Protein AF-A0A940AGM5-F1 (afdb_monomer)

Sequence (43 aa):
MAKCEEKCEVYSRVCGYFRP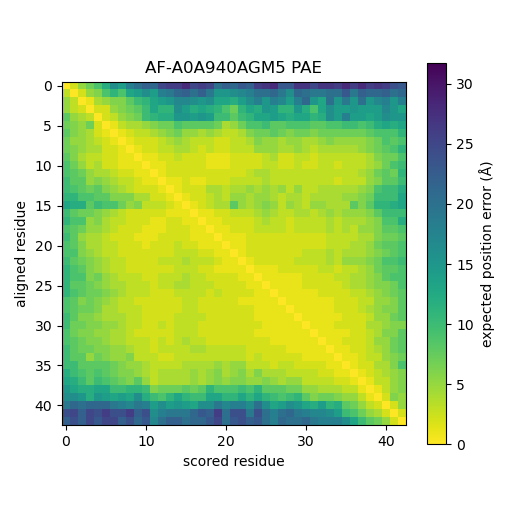VSNWNHGKKEEFKERKTFKVKGK

Mean predicted aligned error: 6.27 Å

Structure (mmCIF, N/CA/C/O backbone):
data_AF-A0A940AGM5-F1
#
_entry.id   AF-A0A940AGM5-F1
#
loop_
_atom_site.group_PDB
_atom_site.id
_atom_site.type_symbo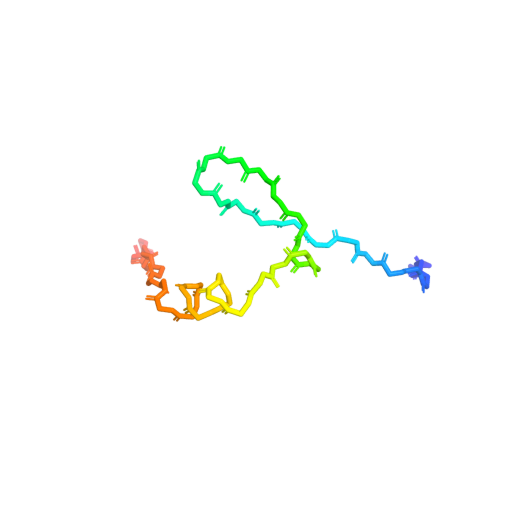l
_atom_site.label_atom_id
_atom_site.label_alt_id
_atom_site.label_comp_id
_atom_site.label_asym_id
_atom_site.label_entity_id
_atom_site.label_seq_id
_atom_site.pdbx_PDB_ins_code
_atom_site.Cartn_x
_atom_site.Cartn_y
_atom_site.Cartn_z
_atom_site.occupancy
_atom_site.B_iso_or_equiv
_atom_site.auth_seq_id
_atom_site.auth_comp_id
_atom_site.auth_asym_id
_atom_site.auth_atom_id
_atom_site.pdbx_PDB_model_num
ATOM 1 N N . MET A 1 1 ? -0.399 -22.372 -18.846 1.00 60.78 1 MET A N 1
ATOM 2 C CA . MET A 1 1 ? -0.289 -20.908 -18.665 1.00 60.78 1 MET A CA 1
ATOM 3 C C . MET A 1 1 ? 1.189 -20.582 -18.538 1.00 60.78 1 MET A C 1
ATOM 5 O O . MET A 1 1 ? 1.792 -21.015 -17.566 1.00 60.78 1 MET A O 1
ATOM 9 N N . ALA A 1 2 ? 1.791 -19.936 -19.539 1.00 76.25 2 ALA A N 1
ATOM 10 C CA . ALA A 1 2 ? 3.184 -19.506 -19.446 1.00 76.25 2 ALA A CA 1
ATOM 11 C C . ALA A 1 2 ? 3.281 -18.420 -18.363 1.00 76.25 2 ALA A C 1
ATOM 13 O O . ALA A 1 2 ? 2.612 -17.392 -18.458 1.00 76.25 2 ALA A O 1
ATOM 14 N N . LYS A 1 3 ? 4.032 -18.687 -17.293 1.00 77.44 3 LYS A N 1
ATOM 15 C CA . LYS A 1 3 ? 4.294 -17.712 -16.234 1.00 77.44 3 LYS A CA 1
ATOM 16 C C . LYS A 1 3 ? 5.517 -16.912 -16.663 1.00 77.44 3 LYS A C 1
ATOM 18 O O . LYS A 1 3 ? 6.578 -17.495 -16.836 1.00 77.44 3 LYS A O 1
ATOM 23 N N . CYS A 1 4 ? 5.352 -15.607 -16.854 1.00 81.69 4 CYS A N 1
ATOM 24 C CA . CYS A 1 4 ? 6.487 -14.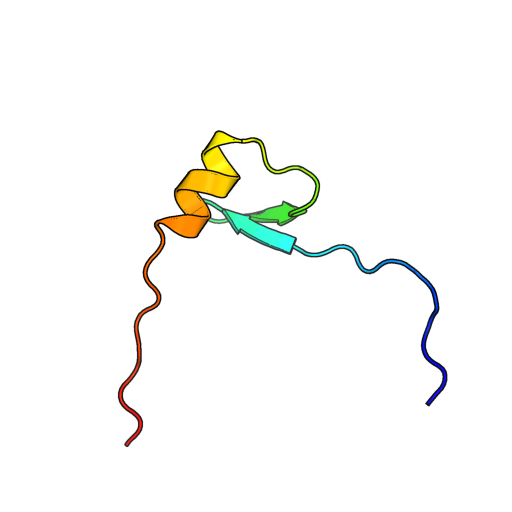717 -17.063 1.00 81.69 4 CYS A CA 1
ATOM 25 C C . CYS A 1 4 ? 7.384 -14.771 -15.811 1.00 81.69 4 CYS A C 1
ATOM 27 O O . CYS A 1 4 ? 6.889 -14.602 -14.695 1.00 81.69 4 CYS A O 1
ATOM 29 N N . GLU A 1 5 ? 8.672 -15.075 -15.983 1.00 84.44 5 GLU A N 1
ATOM 30 C CA . GLU A 1 5 ? 9.655 -15.252 -14.896 1.00 84.44 5 GLU A CA 1
ATOM 31 C C . GLU A 1 5 ? 10.209 -13.917 -14.365 1.00 84.44 5 GLU A C 1
ATOM 33 O O . GLU A 1 5 ? 11.131 -13.880 -13.550 1.00 84.44 5 GLU A O 1
ATOM 38 N N . GLU A 1 6 ? 9.629 -12.802 -14.802 1.00 87.25 6 GLU A N 1
ATOM 39 C CA . GLU A 1 6 ? 10.059 -11.464 -14.427 1.00 87.25 6 GLU A CA 1
ATOM 40 C C . GLU A 1 6 ? 9.462 -10.998 -13.092 1.00 87.25 6 GLU A C 1
ATOM 42 O O . GLU A 1 6 ? 8.365 -11.381 -12.670 1.00 87.25 6 GLU A O 1
ATOM 47 N N . LYS A 1 7 ? 10.203 -10.123 -12.404 1.00 87.56 7 LYS A N 1
ATOM 48 C CA . LYS A 1 7 ? 9.750 -9.532 -11.143 1.00 87.56 7 LYS A CA 1
ATOM 49 C C . LYS A 1 7 ? 8.653 -8.510 -11.422 1.00 87.56 7 LYS A C 1
ATOM 51 O O . LYS A 1 7 ? 8.866 -7.538 -12.136 1.00 87.56 7 LYS A O 1
ATOM 56 N N . CYS A 1 8 ? 7.499 -8.696 -10.792 1.00 90.56 8 CYS A N 1
ATOM 57 C CA . CYS A 1 8 ? 6.423 -7.715 -10.837 1.00 90.56 8 CYS A CA 1
ATOM 58 C C . CYS A 1 8 ? 6.724 -6.552 -9.886 1.00 90.56 8 CYS A C 1
ATOM 60 O O . CYS A 1 8 ? 7.014 -6.767 -8.706 1.00 90.56 8 CYS A O 1
ATOM 62 N N . GLU A 1 9 ? 6.606 -5.320 -10.377 1.00 92.19 9 GLU A N 1
ATOM 63 C CA . GLU A 1 9 ? 6.691 -4.141 -9.523 1.00 92.19 9 GLU A CA 1
ATOM 64 C C . GLU A 1 9 ? 5.349 -3.893 -8.826 1.00 92.19 9 GLU A C 1
ATOM 66 O O . GLU A 1 9 ? 4.307 -3.739 -9.463 1.00 92.19 9 GLU A O 1
ATOM 71 N N . VAL A 1 10 ? 5.366 -3.875 -7.492 1.00 93.81 10 VAL A N 1
ATOM 72 C CA . VAL A 1 10 ? 4.155 -3.722 -6.679 1.00 93.81 10 VAL A CA 1
ATOM 73 C C . VAL A 1 10 ? 4.002 -2.268 -6.254 1.00 93.81 10 VAL A C 1
ATOM 75 O O . VAL A 1 10 ? 4.902 -1.690 -5.641 1.00 93.81 10 VAL A O 1
ATOM 78 N N . TYR A 1 11 ? 2.834 -1.693 -6.529 1.00 94.50 11 TYR A N 1
ATOM 79 C CA . TYR A 1 11 ? 2.482 -0.325 -6.158 1.00 94.50 11 TYR A CA 1
ATOM 80 C C . TYR A 1 11 ? 1.444 -0.303 -5.043 1.00 94.50 11 TYR A C 1
ATOM 82 O O . TYR A 1 11 ? 0.566 -1.160 -4.960 1.00 94.50 11 TYR A O 1
ATOM 90 N N . SER A 1 12 ? 1.521 0.719 -4.194 1.00 92.50 12 SER A N 1
ATOM 91 C CA . SER A 1 12 ? 0.536 0.957 -3.142 1.00 92.50 12 SER A CA 1
ATOM 92 C C . SER A 1 12 ? 0.227 2.446 -3.015 1.00 92.50 12 SER A C 1
ATOM 94 O O . SER A 1 12 ? 1.049 3.304 -3.351 1.00 92.50 12 SER A O 1
ATOM 96 N N . ARG A 1 13 ? -0.992 2.764 -2.571 1.00 93.12 13 ARG A N 1
ATOM 97 C CA . ARG A 1 13 ? -1.462 4.143 -2.416 1.00 93.12 13 ARG A CA 1
ATOM 98 C C . ARG A 1 13 ? -0.986 4.724 -1.082 1.00 93.12 13 ARG A C 1
ATOM 100 O O . ARG A 1 13 ? -1.289 4.199 -0.006 1.00 93.12 13 ARG A O 1
ATOM 107 N N . VAL A 1 14 ? -0.281 5.849 -1.153 1.00 91.38 14 VAL A N 1
ATOM 108 C CA . VAL A 1 14 ? 0.250 6.598 -0.007 1.00 91.38 14 VAL A CA 1
ATOM 109 C C . VAL A 1 14 ? -0.196 8.054 -0.134 1.00 91.38 14 VAL A C 1
ATOM 111 O O . VAL A 1 14 ? 0.081 8.683 -1.147 1.00 91.38 14 VAL A O 1
ATOM 114 N N . CYS A 1 15 ? -0.909 8.584 0.869 1.00 87.38 15 CYS A N 1
ATOM 115 C CA . CYS A 1 15 ? -1.336 9.995 0.930 1.00 87.38 15 CYS A CA 1
ATOM 116 C C . CYS A 1 15 ? -1.952 10.549 -0.378 1.00 87.38 15 CYS A C 1
ATOM 118 O O . CYS A 1 15 ? -1.735 11.702 -0.725 1.00 87.38 15 CYS A O 1
ATOM 120 N N . GLY A 1 16 ? -2.703 9.724 -1.118 1.00 90.56 16 GLY A N 1
ATOM 121 C CA . GLY A 1 16 ? -3.432 10.149 -2.319 1.00 90.56 16 GLY A CA 1
ATOM 122 C C . GLY A 1 16 ? -2.826 9.748 -3.670 1.00 90.56 16 GLY A C 1
ATOM 123 O O . GLY A 1 16 ? -3.558 9.787 -4.654 1.00 90.56 16 GLY A O 1
ATOM 124 N N . TYR A 1 17 ? -1.577 9.271 -3.739 1.00 92.69 17 TYR A N 1
ATOM 125 C CA . TYR A 1 17 ? -0.938 8.832 -4.994 1.00 92.69 17 TYR A CA 1
ATOM 126 C C . TYR A 1 17 ? -0.323 7.427 -4.889 1.00 92.69 17 TYR A C 1
ATOM 128 O O . TYR A 1 17 ? -0.173 6.883 -3.793 1.00 92.69 17 TYR A O 1
ATOM 136 N N . PHE A 1 18 ? 0.006 6.811 -6.028 1.00 94.50 18 PHE A N 1
ATOM 137 C CA . PHE A 1 18 ? 0.644 5.491 -6.077 1.00 94.50 18 PHE A CA 1
ATOM 138 C C . PHE A 1 18 ? 2.170 5.608 -6.013 1.00 94.50 18 PHE A C 1
ATOM 140 O O . PHE A 1 18 ? 2.770 6.382 -6.754 1.00 94.50 18 PHE A O 1
ATOM 147 N N . ARG A 1 19 ? 2.799 4.818 -5.139 1.00 93.12 19 ARG A N 1
ATOM 148 C CA . ARG A 1 19 ? 4.258 4.732 -4.982 1.00 93.12 19 ARG A CA 1
ATOM 149 C C . ARG A 1 19 ? 4.695 3.262 -5.017 1.00 93.12 19 ARG A C 1
ATOM 151 O O . ARG A 1 19 ? 4.017 2.445 -4.381 1.00 93.12 19 ARG A O 1
ATOM 158 N N . PRO A 1 20 ? 5.811 2.913 -5.685 1.00 94.81 20 PRO A N 1
ATOM 159 C CA . PRO A 1 20 ? 6.323 1.547 -5.667 1.00 94.81 20 PRO A CA 1
ATOM 160 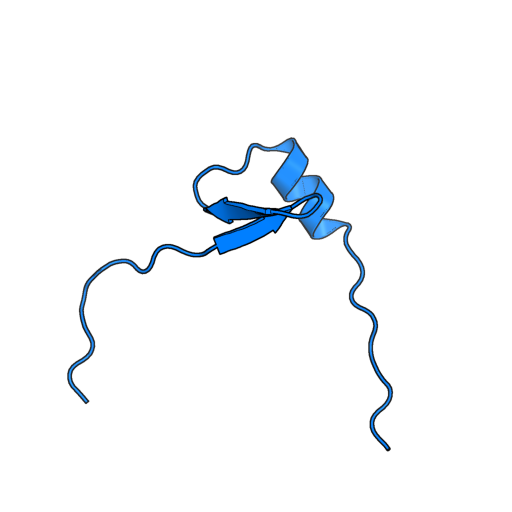C C . PRO A 1 20 ? 6.723 1.157 -4.242 1.00 94.81 20 PRO A C 1
ATOM 162 O O . PRO A 1 20 ? 7.387 1.920 -3.528 1.00 94.81 20 PRO A O 1
ATOM 165 N N . VAL A 1 21 ? 6.305 -0.034 -3.819 1.00 92.62 21 VAL A N 1
ATOM 166 C CA . VAL A 1 21 ? 6.547 -0.572 -2.470 1.00 92.62 21 VAL A CA 1
ATOM 167 C C . VAL A 1 21 ? 8.040 -0.799 -2.227 1.00 92.62 21 VAL A C 1
ATOM 169 O O . VAL A 1 21 ? 8.525 -0.614 -1.110 1.00 92.62 21 VAL A O 1
ATOM 172 N N . SER A 1 22 ? 8.794 -1.091 -3.289 1.00 93.12 22 SER A N 1
ATOM 173 C CA . SER A 1 22 ? 10.257 -1.188 -3.273 1.00 93.12 22 SER A CA 1
ATOM 174 C C . SER A 1 22 ? 10.935 0.075 -2.722 1.00 93.12 22 SER A C 1
ATOM 176 O O . SER A 1 22 ? 11.969 -0.021 -2.068 1.00 93.12 22 SER A O 1
ATOM 178 N N . ASN A 1 23 ? 10.319 1.253 -2.896 1.00 92.00 23 ASN A N 1
ATOM 179 C CA . ASN A 1 23 ? 10.894 2.553 -2.523 1.00 92.00 23 ASN A CA 1
ATOM 180 C C . ASN A 1 23 ? 10.366 3.078 -1.176 1.00 92.00 23 ASN A C 1
ATOM 182 O O . ASN A 1 23 ? 10.341 4.296 -0.939 1.00 92.00 23 ASN A O 1
ATOM 186 N N . TRP A 1 24 ? 9.858 2.196 -0.313 1.00 92.88 24 TRP A N 1
ATOM 187 C CA . TRP A 1 24 ? 9.391 2.559 1.024 1.00 92.88 24 TRP A CA 1
ATOM 188 C C . TRP A 1 24 ? 10.554 2.646 2.011 1.00 92.88 24 TRP A C 1
ATOM 190 O O . TRP A 1 24 ? 11.337 1.706 2.161 1.00 92.88 24 TRP A O 1
ATOM 200 N N . ASN A 1 25 ? 10.629 3.764 2.734 1.00 93.31 25 ASN A N 1
ATOM 201 C CA . ASN A 1 25 ? 11.551 3.916 3.857 1.00 93.31 25 ASN A CA 1
ATOM 202 C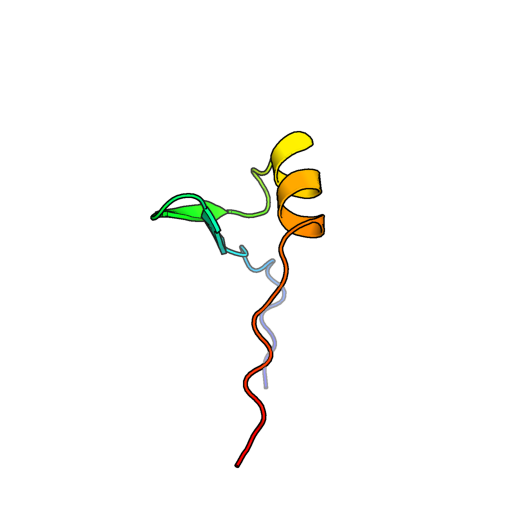 C . ASN A 1 25 ? 11.054 3.131 5.089 1.00 93.31 25 ASN A C 1
ATOM 204 O O . ASN A 1 25 ? 9.941 2.603 5.100 1.00 93.31 25 ASN A O 1
ATOM 208 N N . HIS A 1 26 ? 11.883 3.050 6.134 1.00 95.00 26 HIS A N 1
ATOM 209 C CA . HIS A 1 26 ? 11.550 2.300 7.349 1.00 95.00 26 HIS A CA 1
ATOM 210 C C . HIS A 1 26 ? 10.257 2.805 8.015 1.00 95.00 26 HIS A C 1
ATOM 212 O O . HIS A 1 26 ? 9.360 2.012 8.279 1.00 95.00 26 HIS A O 1
ATOM 218 N N . GLY A 1 27 ? 10.097 4.124 8.166 1.00 94.19 27 GLY A N 1
ATOM 219 C CA . GLY A 1 27 ? 8.902 4.709 8.786 1.00 94.19 27 GLY A CA 1
ATOM 220 C C . GLY A 1 27 ? 7.600 4.405 8.038 1.00 94.19 27 GLY A C 1
ATOM 221 O O . GLY A 1 27 ? 6.586 4.134 8.666 1.00 94.19 27 GLY A O 1
ATOM 222 N N . LYS A 1 28 ? 7.611 4.373 6.698 1.00 92.56 28 LYS A N 1
ATOM 223 C CA . LYS A 1 28 ? 6.421 4.014 5.905 1.00 92.56 28 LYS A CA 1
ATOM 224 C C . LYS A 1 28 ? 6.061 2.537 6.016 1.00 92.56 28 LYS A C 1
ATOM 226 O O . LYS A 1 28 ? 4.881 2.205 5.941 1.00 92.56 28 LYS A O 1
ATOM 231 N N . LYS A 1 29 ? 7.052 1.662 6.207 1.00 92.75 29 LYS A N 1
ATOM 232 C CA . LYS A 1 29 ? 6.806 0.243 6.491 1.00 92.75 29 LYS A CA 1
ATOM 233 C C . LYS A 1 29 ? 6.133 0.074 7.853 1.00 92.75 29 LYS A C 1
ATOM 235 O O . LYS A 1 29 ? 5.159 -0.666 7.924 1.00 92.75 29 LYS A O 1
ATOM 240 N N . GLU A 1 30 ? 6.594 0.790 8.880 1.00 95.50 30 GLU A N 1
ATOM 241 C CA . GLU A 1 30 ? 5.956 0.771 10.204 1.00 95.50 30 GLU A CA 1
ATOM 242 C C . GLU A 1 30 ? 4.545 1.375 10.162 1.00 95.50 30 GLU A C 1
ATOM 244 O O . GLU A 1 30 ? 3.595 0.691 10.531 1.00 95.50 30 GLU A O 1
ATOM 249 N N . GLU A 1 31 ? 4.370 2.561 9.564 1.00 93.75 31 GLU A N 1
ATOM 250 C CA . GLU A 1 31 ? 3.049 3.188 9.386 1.00 93.75 31 GLU A CA 1
ATOM 251 C C 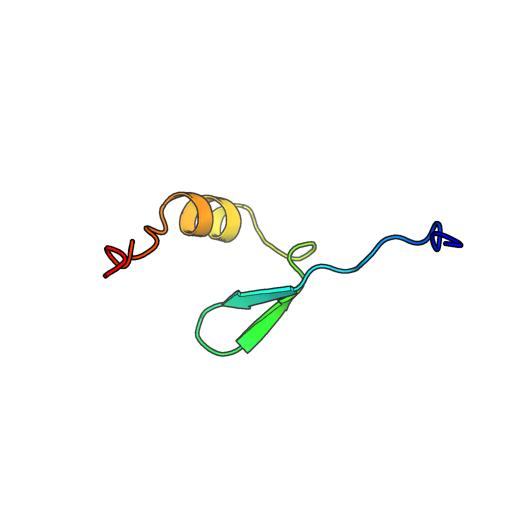. GLU A 1 31 ? 2.063 2.226 8.704 1.00 93.75 31 GLU A C 1
ATOM 253 O O . GLU A 1 31 ? 0.909 2.110 9.112 1.00 93.75 31 GLU A O 1
ATOM 258 N N . PHE A 1 32 ? 2.505 1.509 7.664 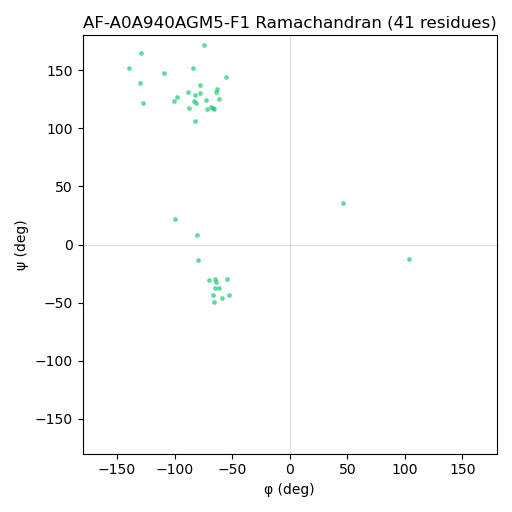1.00 92.69 32 PHE A N 1
ATOM 259 C CA . PHE A 1 32 ? 1.657 0.548 6.964 1.00 92.69 32 PHE A CA 1
ATOM 260 C C . PHE A 1 32 ? 1.247 -0.640 7.842 1.00 92.69 32 PHE A C 1
ATOM 262 O O . PHE A 1 32 ? 0.104 -1.081 7.730 1.00 92.69 32 PHE A O 1
ATOM 269 N N . LYS A 1 33 ? 2.127 -1.140 8.721 1.00 93.00 33 LYS A N 1
ATOM 270 C CA . LYS A 1 33 ? 1.793 -2.211 9.680 1.00 93.00 33 LYS A CA 1
ATOM 271 C C . LYS A 1 33 ? 0.729 -1.770 10.683 1.00 93.00 33 LYS A C 1
ATOM 273 O O . LYS A 1 33 ? -0.076 -2.589 11.114 1.00 93.00 33 LYS A O 1
ATOM 278 N N . GLU A 1 34 ? 0.713 -0.490 11.037 1.00 95.44 34 GLU A N 1
ATOM 279 C CA . GLU A 1 34 ? -0.260 0.080 11.974 1.00 95.44 34 GLU A CA 1
ATOM 280 C C . GLU A 1 34 ? -1.628 0.365 11.326 1.00 95.44 34 GLU A C 1
ATOM 282 O O . GLU A 1 34 ? -2.622 0.575 12.032 1.00 95.44 34 GLU A O 1
ATOM 287 N N . ARG A 1 35 ? -1.728 0.342 9.986 1.00 93.25 35 ARG A N 1
ATOM 288 C CA . ARG A 1 35 ? -2.998 0.569 9.279 1.00 93.25 35 ARG A CA 1
ATOM 289 C C . ARG A 1 35 ? -4.008 -0.530 9.599 1.00 93.25 35 ARG A C 1
ATOM 291 O O . ARG A 1 35 ? -3.750 -1.719 9.435 1.00 93.25 35 ARG A O 1
ATOM 298 N N . LYS A 1 36 ? -5.224 -0.118 9.958 1.00 93.31 36 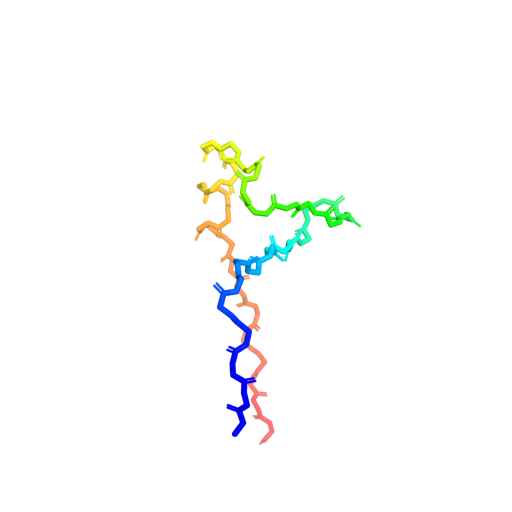LYS A N 1
ATOM 299 C CA . LYS A 1 36 ? -6.363 -1.019 10.173 1.00 93.31 36 LYS A CA 1
ATOM 300 C C . LYS A 1 36 ? -7.272 -0.997 8.953 1.00 93.31 36 LYS A C 1
ATOM 302 O O . LYS A 1 36 ? -7.757 0.060 8.555 1.00 93.31 36 LYS A O 1
ATOM 307 N N . THR A 1 37 ? -7.510 -2.162 8.358 1.00 89.69 37 THR A N 1
ATOM 308 C CA . THR A 1 37 ? -8.487 -2.299 7.277 1.00 89.69 37 THR A CA 1
ATOM 309 C C . THR A 1 37 ? -9.895 -2.340 7.855 1.00 89.69 37 THR A C 1
ATOM 311 O O . THR A 1 37 ? -10.162 -2.991 8.868 1.00 89.69 37 THR A O 1
ATOM 314 N N . PHE A 1 38 ? -10.817 -1.635 7.205 1.00 92.00 38 PHE A N 1
ATOM 315 C CA . PHE A 1 38 ? -12.224 -1.749 7.548 1.00 92.00 38 PHE A CA 1
ATOM 316 C C . PHE A 1 38 ? -12.737 -3.113 7.076 1.00 92.00 38 PHE A C 1
ATOM 318 O O . PHE A 1 38 ? -12.733 -3.405 5.879 1.00 92.00 38 PHE A O 1
ATOM 325 N N . LYS A 1 39 ? -13.170 -3.962 8.012 1.00 88.81 39 LYS A N 1
ATOM 326 C CA . LYS A 1 39 ? -13.868 -5.204 7.676 1.00 88.81 39 LYS A CA 1
ATOM 327 C C . LYS A 1 39 ? -15.332 -4.873 7.423 1.00 88.81 39 LYS A C 1
ATOM 329 O O . LYS A 1 39 ? -16.083 -4.631 8.366 1.00 88.81 39 LYS A O 1
ATOM 334 N N . VAL A 1 40 ? -15.741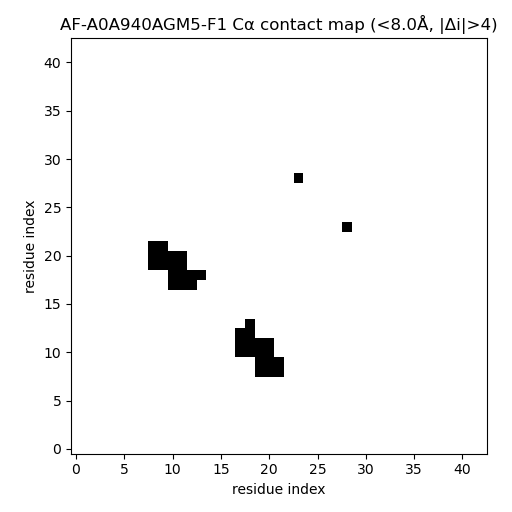 -4.885 6.160 1.00 86.81 40 VAL A N 1
ATOM 335 C CA . VAL A 1 40 ? -17.165 -4.850 5.818 1.00 86.81 40 VAL A CA 1
ATOM 336 C C . VAL A 1 40 ? -17.757 -6.188 6.265 1.00 86.81 40 VAL A C 1
ATOM 338 O O . VAL A 1 40 ? -17.308 -7.238 5.805 1.00 86.81 40 VAL A O 1
ATOM 341 N N . LYS A 1 41 ? -18.723 -6.179 7.192 1.00 79.44 41 LYS A N 1
ATOM 342 C CA . LYS A 1 41 ? -19.507 -7.388 7.477 1.00 79.44 41 LYS A CA 1
ATOM 343 C C . LYS A 1 41 ? -20.313 -7.698 6.215 1.00 79.44 41 LYS A C 1
ATOM 345 O O . LYS A 1 41 ? -21.095 -6.856 5.778 1.00 79.44 41 LYS A O 1
ATOM 350 N N . GLY A 1 42 ? -20.045 -8.851 5.601 1.00 76.06 42 GLY A N 1
ATOM 351 C CA . GLY A 1 42 ? -20.829 -9.343 4.470 1.00 76.06 42 GLY A CA 1
ATOM 352 C C . GLY A 1 42 ? -22.307 -9.428 4.853 1.00 76.06 42 GLY A C 1
ATOM 353 O O . GLY A 1 42 ? -22.613 -9.684 6.019 1.00 76.06 42 GLY A O 1
ATOM 354 N N . LYS A 1 43 ? -23.188 -9.139 3.891 1.00 57.00 43 LYS A N 1
ATOM 355 C CA . LYS A 1 43 ? -24.625 -9.393 4.028 1.00 57.00 43 LYS A CA 1
ATOM 356 C C . LYS A 1 43 ? -24.898 -10.883 4.174 1.00 57.00 43 LYS A C 1
ATOM 358 O O . LYS A 1 43 ? -24.167 -11.660 3.522 1.00 57.00 43 LYS A O 1
#

Solvent-accessible surface area (backbone atoms only — not comparable to full-atom values): 3140 Å² total; per-residue (Å²): 131,90,75,79,90,69,87,79,87,55,71,45,80,53,100,90,44,79,44,55,56,90,76,57,54,73,68,57,53,53,54,56,72,71,60,78,79,85,79,78,80,76,131

pLDDT: mean 88.88, std 8.36, range [57.0, 95.5]

Radius of gyration: 14.83 Å; Cα contacts (8 Å, |Δi|>4): 18; chains: 1; bounding box: 36×31×31 Å

Foldseek 3Di:
DDDDPDDDFDWDDDPHDIDTPVPDDPVNVVVVVPDDDDDDDDD

Secondary structure (DSSP, 8-state):
-PPP-SPPPPEEEETTEEEEGGG--HHHHHHHHHPPPP-PPP-